Protein AF-A0A415BQE6-F1 (afdb_monomer_lite)

Radius of gyration: 11.66 Å; chains: 1; bounding box: 21×23×28 Å

Sequence (52 aa):
PADTRTLMQKGSLLALLRELRLLFPKALIVGHHDLNPVKPCPCFDAVKEYRF

Structure (mmCIF, N/CA/C/O backbone):
data_AF-A0A415BQE6-F1
#
_entry.id   AF-A0A415BQE6-F1
#
loop_
_atom_site.group_PDB
_atom_site.id
_atom_site.type_symbol
_atom_site.label_atom_id
_atom_site.label_alt_id
_atom_site.label_comp_id
_atom_site.label_asym_id
_atom_site.label_entity_id
_atom_site.label_seq_id
_atom_site.pdbx_PDB_ins_code
_atom_site.Cartn_x
_atom_site.Cartn_y
_atom_site.Cartn_z
_atom_site.occupancy
_atom_site.B_iso_or_equiv
_atom_site.auth_seq_id
_atom_site.auth_comp_id
_atom_site.auth_asym_id
_atom_site.auth_atom_id
_atom_site.pdbx_PDB_model_num
ATOM 1 N N . PRO A 1 1 ? 3.684 -4.403 -16.482 1.00 86.56 1 PRO A N 1
ATOM 2 C CA . PRO A 1 1 ? 3.615 -2.949 -16.178 1.00 86.56 1 PRO A CA 1
ATOM 3 C C . PRO A 1 1 ? 4.525 -2.643 -14.982 1.00 86.56 1 PRO A C 1
ATOM 5 O O . PRO A 1 1 ? 4.960 -3.592 -14.336 1.00 86.56 1 PRO A O 1
ATOM 8 N N . ALA A 1 2 ? 4.833 -1.370 -14.716 1.00 93.88 2 ALA A N 1
ATOM 9 C CA . ALA A 1 2 ? 5.769 -0.966 -13.665 1.00 93.88 2 ALA A CA 1
ATOM 10 C C . ALA A 1 2 ? 5.160 0.102 -12.744 1.00 93.88 2 ALA A C 1
ATOM 12 O O . ALA A 1 2 ? 4.383 0.941 -13.201 1.00 93.88 2 ALA A O 1
ATOM 13 N N . ASP A 1 3 ? 5.532 0.077 -11.464 1.00 97.19 3 ASP A N 1
ATOM 14 C CA . ASP A 1 3 ? 5.260 1.162 -10.519 1.00 97.19 3 ASP A CA 1
ATOM 15 C C . ASP A 1 3 ? 6.242 2.313 -10.755 1.00 97.19 3 ASP A C 1
ATOM 17 O O . ASP A 1 3 ? 7.417 2.221 -10.406 1.00 97.19 3 ASP A O 1
ATOM 21 N N . THR A 1 4 ? 5.758 3.397 -11.357 1.00 97.62 4 THR A N 1
ATOM 22 C CA . THR A 1 4 ? 6.551 4.601 -11.651 1.00 97.62 4 THR A CA 1
ATOM 23 C C . THR A 1 4 ? 6.229 5.758 -10.706 1.00 97.62 4 THR A C 1
ATOM 25 O O . THR A 1 4 ? 6.506 6.912 -11.036 1.00 97.62 4 THR A O 1
ATOM 28 N N . ARG A 1 5 ? 5.602 5.488 -9.550 1.00 97.94 5 ARG A N 1
ATOM 29 C CA . ARG A 1 5 ? 5.265 6.542 -8.587 1.00 97.94 5 ARG A CA 1
ATOM 30 C C . ARG A 1 5 ? 6.532 7.199 -8.045 1.00 97.94 5 ARG A C 1
ATOM 32 O O . ARG A 1 5 ? 7.458 6.520 -7.598 1.00 97.94 5 ARG A O 1
ATOM 39 N N . THR A 1 6 ? 6.539 8.527 -8.024 1.00 98.62 6 THR A N 1
ATOM 40 C CA . THR A 1 6 ? 7.603 9.319 -7.402 1.00 98.62 6 THR A CA 1
ATOM 41 C C . THR A 1 6 ? 7.595 9.151 -5.882 1.00 98.62 6 THR A C 1
ATOM 43 O O . THR A 1 6 ? 6.593 8.747 -5.285 1.00 98.62 6 THR A O 1
ATOM 46 N N . LEU A 1 7 ? 8.697 9.524 -5.225 1.00 98.56 7 LEU A N 1
ATOM 47 C CA . LEU A 1 7 ? 8.775 9.515 -3.762 1.00 98.56 7 LEU A CA 1
ATOM 48 C C . LEU A 1 7 ? 7.668 10.369 -3.123 1.00 98.56 7 LEU A C 1
ATOM 50 O O . LEU A 1 7 ? 7.068 9.957 -2.134 1.00 98.56 7 LEU A O 1
ATOM 54 N N . MET A 1 8 ? 7.358 11.524 -3.721 1.00 98.69 8 MET A N 1
ATOM 55 C CA . MET A 1 8 ? 6.292 12.404 -3.235 1.00 98.69 8 MET A CA 1
ATOM 56 C C . MET A 1 8 ? 4.915 11.751 -3.369 1.00 98.69 8 MET A C 1
ATOM 58 O O . MET A 1 8 ? 4.136 11.792 -2.425 1.00 98.69 8 MET A O 1
ATOM 62 N N . GLN A 1 9 ? 4.639 11.063 -4.483 1.00 98.81 9 GLN A N 1
ATOM 63 C CA . GLN A 1 9 ? 3.381 10.328 -4.658 1.00 98.81 9 GLN A CA 1
ATOM 64 C C . GLN A 1 9 ? 3.223 9.201 -3.628 1.00 98.81 9 GLN A C 1
ATOM 66 O O . GLN A 1 9 ? 2.142 9.040 -3.061 1.00 98.81 9 GLN A O 1
ATOM 71 N N . LYS A 1 10 ? 4.294 8.445 -3.347 1.00 98.56 10 LYS A N 1
ATOM 72 C CA . LYS A 1 10 ? 4.279 7.404 -2.305 1.00 98.56 10 LYS A CA 1
ATOM 73 C C . LYS A 1 10 ? 4.061 8.004 -0.915 1.00 98.56 10 LYS A C 1
ATOM 75 O O . LYS A 1 10 ? 3.258 7.481 -0.147 1.00 98.56 10 LYS A O 1
ATOM 80 N N . GLY A 1 11 ? 4.718 9.129 -0.623 1.00 98.62 11 GLY A N 1
ATOM 81 C CA . GLY A 1 11 ? 4.546 9.871 0.626 1.00 98.62 11 GLY A CA 1
ATOM 82 C C . GLY A 1 11 ? 3.109 10.355 0.836 1.00 98.62 11 GLY A C 1
ATOM 83 O O . GLY A 1 11 ? 2.524 10.083 1.884 1.00 98.62 11 GLY A O 1
ATOM 84 N N . SER A 1 12 ? 2.513 11.002 -0.171 1.00 98.69 12 SER A N 1
ATOM 85 C CA . SER A 1 12 ? 1.122 11.469 -0.109 1.00 98.69 12 SER A CA 1
ATOM 86 C C . SER A 1 12 ? 0.134 10.318 0.076 1.00 98.69 12 SER A C 1
ATOM 88 O O . SER A 1 12 ? -0.791 10.432 0.878 1.00 98.69 12 SER A O 1
ATOM 90 N N . LEU A 1 13 ? 0.342 9.190 -0.614 1.00 98.44 13 LEU A N 1
ATOM 91 C CA . LEU A 1 13 ? -0.529 8.025 -0.469 1.00 98.44 13 LEU A CA 1
ATOM 92 C C . LEU A 1 13 ? -0.423 7.403 0.931 1.00 98.44 13 LEU A C 1
ATOM 94 O O . LEU A 1 13 ? -1.446 7.093 1.534 1.00 98.44 13 LEU A O 1
ATOM 98 N N . LEU A 1 14 ? 0.789 7.271 1.480 1.00 98.44 14 LEU A N 1
ATOM 99 C CA . LEU A 1 14 ? 0.986 6.758 2.838 1.00 98.44 14 LEU A CA 1
ATOM 100 C C . LEU A 1 14 ? 0.320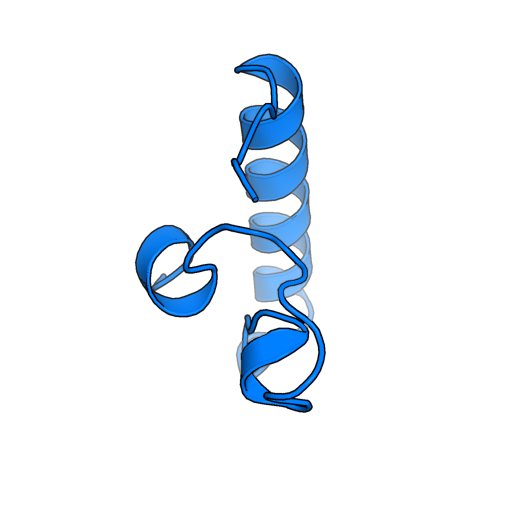 7.650 3.897 1.00 98.44 14 LEU A C 1
ATOM 102 O O . LEU A 1 14 ? -0.274 7.127 4.840 1.00 98.44 14 LEU A O 1
ATOM 106 N N . ALA A 1 15 ? 0.406 8.976 3.751 1.00 98.50 15 ALA A N 1
ATOM 107 C CA . ALA A 1 15 ? -0.250 9.918 4.658 1.00 98.50 15 ALA A CA 1
ATOM 108 C C . ALA A 1 15 ? -1.776 9.734 4.643 1.00 98.50 15 ALA A C 1
ATOM 110 O O . ALA A 1 15 ? -2.374 9.495 5.691 1.00 98.50 15 ALA A O 1
ATOM 111 N N . LEU A 1 16 ? -2.375 9.714 3.448 1.00 98.56 16 LEU A N 1
ATOM 112 C CA . LEU A 1 16 ? -3.812 9.498 3.281 1.00 98.56 16 LEU A CA 1
ATOM 113 C C . LEU A 1 16 ? -4.270 8.157 3.873 1.00 98.56 16 LEU A C 1
ATOM 115 O O . LEU A 1 16 ? -5.269 8.094 4.585 1.00 98.56 16 LEU A O 1
ATOM 119 N N . LEU A 1 17 ? -3.541 7.068 3.612 1.00 98.31 17 LEU A N 1
ATOM 120 C CA . LEU A 1 17 ? -3.908 5.746 4.126 1.00 98.31 17 LEU A CA 1
ATO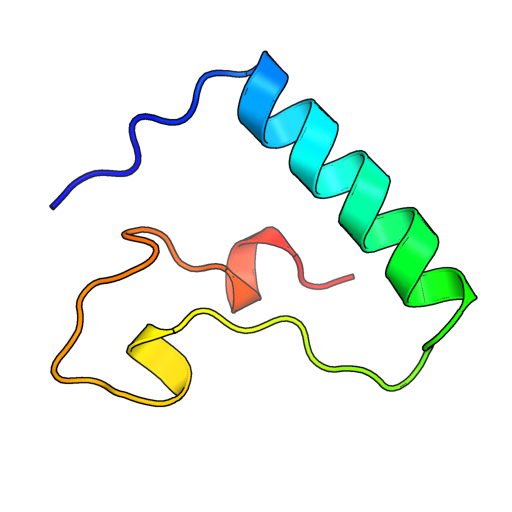M 121 C C . LEU A 1 17 ? -3.844 5.674 5.659 1.00 98.31 17 LEU A C 1
ATOM 123 O O . LEU A 1 17 ? -4.663 4.986 6.269 1.00 98.31 17 LEU A O 1
ATOM 127 N N . ARG A 1 18 ? -2.915 6.398 6.296 1.00 97.25 18 ARG A N 1
ATOM 128 C CA . ARG A 1 18 ? -2.856 6.504 7.763 1.00 97.25 18 ARG A CA 1
ATOM 129 C C . ARG A 1 18 ? -4.063 7.245 8.325 1.00 97.25 18 ARG A C 1
ATOM 131 O O . ARG A 1 18 ? -4.651 6.773 9.293 1.00 97.25 18 ARG A O 1
ATOM 138 N N . GLU A 1 19 ? -4.466 8.349 7.703 1.00 98.31 19 GLU A N 1
ATOM 139 C CA . GLU A 1 19 ? -5.677 9.083 8.092 1.00 98.31 19 GLU A CA 1
ATOM 140 C C . GLU A 1 19 ? -6.928 8.205 7.952 1.00 98.31 19 GLU A C 1
ATOM 142 O O . GLU A 1 19 ? -7.720 8.084 8.886 1.00 98.31 19 GLU A O 1
ATOM 147 N N . LEU A 1 20 ? -7.065 7.498 6.826 1.00 98.25 20 LEU A N 1
ATOM 148 C CA . LEU A 1 20 ? -8.183 6.582 6.599 1.00 98.25 20 LEU A CA 1
ATOM 149 C C . LEU A 1 20 ? -8.198 5.417 7.593 1.00 98.25 20 LEU A C 1
ATOM 151 O O . LEU A 1 20 ? -9.276 4.995 8.005 1.00 98.25 20 LEU A O 1
ATOM 155 N N . ARG A 1 21 ? -7.038 4.915 8.032 1.00 96.50 21 ARG A N 1
ATOM 156 C CA . ARG A 1 21 ? -6.966 3.864 9.058 1.00 96.50 21 ARG A CA 1
ATOM 157 C C . ARG A 1 21 ? -7.501 4.338 10.409 1.00 96.50 21 ARG A C 1
ATOM 159 O O . ARG A 1 21 ? -8.122 3.540 11.107 1.00 96.50 21 ARG A O 1
ATOM 166 N N . LEU A 1 22 ? -7.295 5.606 10.772 1.00 96.75 22 LEU A N 1
ATOM 167 C CA . LEU A 1 22 ? -7.860 6.172 12.003 1.00 96.75 22 LEU A CA 1
ATOM 168 C C . LEU A 1 22 ? -9.391 6.207 11.944 1.00 96.75 22 LEU A C 1
ATOM 170 O O . LEU A 1 22 ? -10.052 5.878 12.926 1.00 96.75 22 LEU A O 1
ATOM 174 N N . LEU A 1 23 ? -9.948 6.559 10.782 1.00 98.19 23 LEU A N 1
ATOM 175 C CA . LEU A 1 23 ? -11.396 6.624 10.567 1.00 98.19 23 LEU A CA 1
ATOM 176 C C . LEU A 1 23 ? -12.031 5.234 10.405 1.00 98.19 23 LEU A C 1
ATOM 178 O O . LEU A 1 23 ? -13.156 5.007 10.849 1.00 98.19 23 LEU A O 1
ATOM 182 N N . PHE A 1 24 ? -11.307 4.287 9.804 1.00 97.62 24 PHE A N 1
ATOM 183 C CA . PHE A 1 24 ? -11.790 2.945 9.483 1.00 97.62 24 PHE A CA 1
ATOM 184 C C . PHE A 1 24 ? -10.788 1.864 9.926 1.00 97.62 24 PHE A C 1
ATOM 186 O O . PHE A 1 24 ? -10.156 1.215 9.085 1.00 97.62 24 PHE A O 1
ATOM 193 N N . PRO A 1 25 ? -10.661 1.585 11.238 1.00 96.12 25 PRO A N 1
ATOM 194 C CA . PRO A 1 25 ? -9.607 0.706 11.761 1.00 96.12 25 PRO A CA 1
ATOM 195 C C . PRO A 1 25 ? -9.614 -0.706 11.166 1.00 96.12 25 PRO A C 1
ATOM 197 O O . PRO A 1 25 ? -8.565 -1.326 11.007 1.00 96.12 25 PRO A O 1
ATOM 200 N N . LYS A 1 26 ? -10.800 -1.201 10.796 1.00 95.56 26 LYS A N 1
ATOM 201 C CA . LYS A 1 26 ? -11.016 -2.552 10.258 1.00 95.56 26 LYS A CA 1
ATOM 202 C C . LYS A 1 26 ? -10.978 -2.634 8.727 1.00 95.56 26 LYS A C 1
ATOM 204 O O . LYS A 1 26 ? -11.150 -3.725 8.192 1.00 95.56 26 LYS A O 1
ATOM 209 N N . ALA A 1 27 ? -10.797 -1.516 8.020 1.00 95.94 27 ALA A N 1
ATOM 210 C CA . ALA A 1 27 ? -10.744 -1.529 6.561 1.00 95.94 27 ALA A CA 1
ATOM 211 C C . ALA A 1 27 ? -9.517 -2.303 6.055 1.00 95.94 27 ALA A C 1
ATOM 213 O O . ALA A 1 27 ? -8.448 -2.294 6.672 1.00 95.94 27 ALA A O 1
ATOM 214 N N . LEU A 1 28 ? -9.672 -2.972 4.915 1.00 95.94 28 LEU A N 1
ATOM 215 C CA . LEU A 1 28 ? -8.577 -3.643 4.223 1.00 95.94 28 LEU A CA 1
ATOM 216 C C . LEU A 1 28 ? -7.995 -2.697 3.172 1.00 95.94 28 LEU A C 1
ATOM 218 O O . LEU A 1 28 ? -8.744 -2.063 2.431 1.00 95.94 28 LEU A O 1
ATOM 222 N N . ILE A 1 29 ? -6.667 -2.626 3.095 1.00 97.56 29 ILE A N 1
ATOM 223 C CA . ILE A 1 29 ? -5.961 -1.933 2.014 1.00 97.56 29 ILE A CA 1
ATOM 224 C C . ILE A 1 29 ? -5.533 -3.001 1.010 1.00 97.56 29 ILE A C 1
ATOM 226 O O . ILE A 1 29 ? -4.752 -3.888 1.348 1.00 97.56 29 ILE A O 1
ATOM 230 N N . VAL A 1 30 ? -6.079 -2.927 -0.201 1.00 97.69 30 VAL A N 1
ATOM 231 C CA . VAL A 1 30 ? -5.857 -3.892 -1.288 1.00 97.69 30 VAL A CA 1
ATOM 232 C C . VAL A 1 30 ? -5.631 -3.159 -2.608 1.00 97.69 30 VAL A C 1
ATOM 234 O O . VAL A 1 30 ? -6.048 -2.010 -2.779 1.00 97.69 30 VAL A O 1
ATOM 237 N N . GLY A 1 31 ? -4.962 -3.815 -3.549 1.00 97.12 31 GLY A N 1
ATOM 238 C CA . GLY A 1 31 ? -4.859 -3.376 -4.932 1.00 97.12 31 GLY A CA 1
ATOM 239 C C . GLY A 1 31 ? -6.107 -3.744 -5.738 1.00 97.12 31 GLY A C 1
ATOM 240 O O . GLY A 1 31 ? -6.879 -4.629 -5.379 1.00 97.12 31 GLY A O 1
ATOM 241 N N . HIS A 1 32 ? -6.306 -3.090 -6.886 1.00 97.50 32 HIS A N 1
ATOM 242 C CA . HIS A 1 32 ? -7.398 -3.448 -7.800 1.00 97.50 32 HIS A CA 1
ATOM 243 C C . HIS A 1 32 ? -7.232 -4.886 -8.324 1.00 97.50 32 HIS A C 1
ATOM 245 O O . HIS A 1 32 ? -8.220 -5.603 -8.438 1.00 97.50 32 HIS A O 1
ATOM 251 N N . HIS A 1 33 ? -6.002 -5.334 -8.593 1.00 96.31 33 HIS A N 1
ATOM 252 C CA . HIS A 1 33 ? -5.729 -6.692 -9.069 1.00 96.31 33 HIS A CA 1
ATOM 253 C C . HIS A 1 33 ? -6.081 -7.781 -8.052 1.00 96.31 33 HIS A C 1
ATOM 255 O O . HIS A 1 33 ? -6.426 -8.885 -8.462 1.00 96.31 33 HIS A O 1
ATOM 261 N N . ASP A 1 34 ? -6.067 -7.469 -6.752 1.00 96.44 34 ASP A N 1
ATOM 262 C CA . ASP A 1 34 ? -6.481 -8.407 -5.701 1.00 96.44 34 ASP A CA 1
ATOM 263 C C . ASP A 1 34 ? -7.987 -8.708 -5.774 1.00 96.44 34 ASP A C 1
ATOM 265 O O . ASP A 1 34 ? -8.440 -9.772 -5.360 1.00 96.44 34 ASP A O 1
ATOM 269 N N . LEU A 1 35 ? -8.769 -7.772 -6.325 1.00 97.31 35 LEU A N 1
ATOM 270 C CA .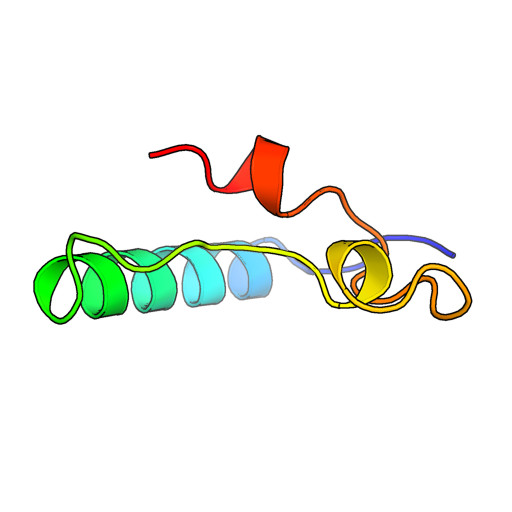 LEU A 1 35 ? -10.218 -7.893 -6.507 1.00 97.31 35 LEU A CA 1
ATOM 271 C C . LEU A 1 35 ? -10.607 -8.256 -7.950 1.00 97.31 35 LEU A C 1
ATOM 273 O O . LEU A 1 35 ? -11.682 -8.801 -8.189 1.00 97.31 35 LEU A O 1
ATOM 277 N N . ASN A 1 36 ? -9.752 -7.938 -8.925 1.00 97.06 36 ASN A N 1
ATOM 278 C CA . ASN A 1 36 ? -9.936 -8.248 -10.340 1.00 97.06 36 ASN A CA 1
ATOM 279 C C . ASN A 1 36 ? -8.591 -8.633 -10.988 1.00 97.06 36 ASN A C 1
ATOM 281 O O . ASN A 1 36 ? -7.907 -7.757 -11.530 1.00 97.06 36 ASN A O 1
ATOM 285 N N . PRO A 1 37 ? -8.243 -9.934 -11.009 1.00 92.81 37 PRO A N 1
ATOM 286 C CA . PRO A 1 37 ? -6.938 -10.419 -11.472 1.00 92.81 37 PRO A CA 1
ATOM 287 C C . PRO A 1 37 ? -6.600 -10.106 -12.937 1.00 92.81 37 PRO A C 1
ATOM 289 O O . PRO A 1 37 ? -5.438 -10.154 -13.328 1.00 92.81 37 PRO A O 1
ATOM 292 N N . VAL A 1 38 ? -7.597 -9.777 -13.765 1.00 95.44 38 VAL A N 1
ATOM 293 C CA . VAL A 1 38 ? -7.388 -9.430 -15.183 1.00 95.44 38 VAL A CA 1
ATOM 294 C C . VAL A 1 38 ? -6.772 -8.034 -15.331 1.00 95.44 38 VAL A C 1
ATOM 296 O O . VAL A 1 38 ? -6.141 -7.725 -16.343 1.00 95.44 38 VAL A O 1
ATOM 299 N N . LYS A 1 39 ? -6.932 -7.165 -14.327 1.00 93.38 39 LYS A N 1
ATOM 300 C CA . LYS A 1 39 ? -6.348 -5.823 -14.333 1.00 93.38 39 LYS A CA 1
ATOM 301 C C . LYS A 1 39 ? -5.019 -5.844 -13.591 1.00 93.38 39 LYS A C 1
ATOM 303 O O . LYS A 1 39 ? -5.004 -6.202 -12.426 1.00 93.38 39 LYS A O 1
ATOM 308 N N . PRO A 1 40 ? -3.922 -5.344 -14.179 1.00 94.31 40 PRO A N 1
ATOM 309 C CA . PRO A 1 40 ? -2.642 -5.294 -13.479 1.00 94.31 40 PRO A CA 1
ATOM 310 C C . PRO A 1 40 ? -2.524 -4.114 -12.499 1.00 94.31 40 PRO A C 1
ATOM 312 O O . PRO A 1 40 ? -1.533 -4.001 -11.7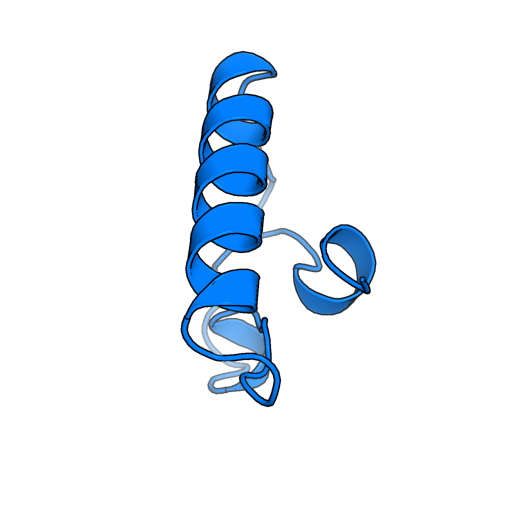82 1.00 94.31 40 PRO A O 1
ATOM 315 N N . CYS A 1 41 ? -3.508 -3.208 -12.476 1.00 96.19 41 CYS A N 1
ATOM 316 C CA . CYS A 1 41 ? -3.565 -2.072 -11.555 1.00 96.19 41 CYS A CA 1
ATOM 317 C C . CYS A 1 41 ? -3.536 -2.554 -10.086 1.00 96.19 41 CYS A C 1
ATOM 319 O O . CYS A 1 41 ? -4.232 -3.510 -9.763 1.00 96.19 41 CYS A O 1
ATOM 321 N N . PRO A 1 42 ? -2.775 -1.928 -9.170 1.00 97.00 42 PRO A N 1
ATOM 322 C CA . PRO A 1 42 ? -2.061 -0.664 -9.331 1.00 97.00 42 PRO A CA 1
ATOM 323 C C . PRO A 1 42 ? -0.596 -0.824 -9.764 1.00 97.00 42 PRO A C 1
ATOM 325 O O . PRO A 1 42 ? 0.185 0.108 -9.619 1.00 97.00 42 PRO A O 1
ATOM 328 N N . CYS A 1 43 ? -0.225 -1.973 -10.334 1.00 96.38 43 CYS A N 1
ATOM 329 C CA . CYS A 1 43 ? 1.121 -2.275 -10.832 1.00 96.38 43 CYS A CA 1
ATOM 330 C C . CYS A 1 43 ? 2.205 -2.391 -9.736 1.00 96.38 43 CYS A C 1
ATOM 332 O O . CYS A 1 43 ? 3.391 -2.389 -10.059 1.00 96.38 43 CYS A O 1
ATOM 334 N N . PHE A 1 44 ? 1.801 -2.535 -8.468 1.00 97.00 44 PHE A N 1
ATOM 335 C CA . PHE A 1 44 ? 2.624 -2.907 -7.309 1.00 97.00 44 PHE A CA 1
ATOM 336 C C . PHE A 1 44 ? 1.778 -3.683 -6.293 1.00 97.00 44 PHE A C 1
ATOM 338 O O . PHE A 1 44 ? 0.552 -3.597 -6.322 1.00 97.00 44 PHE A O 1
ATOM 345 N N . ASP A 1 45 ? 2.432 -4.399 -5.381 1.00 96.88 45 ASP A N 1
ATOM 346 C CA . ASP A 1 45 ? 1.789 -5.155 -4.301 1.00 96.88 45 ASP A CA 1
ATOM 347 C C . ASP A 1 45 ? 1.379 -4.220 -3.147 1.00 96.88 45 ASP A C 1
ATOM 349 O O . ASP A 1 45 ? 2.179 -3.890 -2.266 1.00 96.88 45 ASP A O 1
ATOM 353 N N . ALA A 1 46 ? 0.127 -3.753 -3.181 1.00 97.62 46 ALA A N 1
ATOM 354 C CA . ALA A 1 46 ? -0.405 -2.816 -2.192 1.00 97.62 46 ALA A CA 1
ATOM 355 C C . ALA A 1 46 ? -0.594 -3.455 -0.810 1.00 97.62 46 ALA A C 1
ATOM 357 O O . ALA A 1 46 ? -0.369 -2.789 0.203 1.00 97.62 46 ALA A O 1
ATOM 358 N N . VAL A 1 47 ? -0.966 -4.739 -0.762 1.00 97.31 47 VAL A N 1
ATOM 359 C CA . VAL A 1 47 ? -1.160 -5.475 0.495 1.00 97.31 47 VAL A CA 1
ATOM 360 C C . VAL A 1 47 ? 0.163 -5.591 1.242 1.00 97.31 47 VAL A C 1
ATOM 362 O O . VAL A 1 47 ? 0.200 -5.379 2.452 1.00 97.31 47 VAL A O 1
ATOM 365 N N . LYS A 1 48 ? 1.259 -5.892 0.539 1.00 97.19 48 LYS A N 1
ATO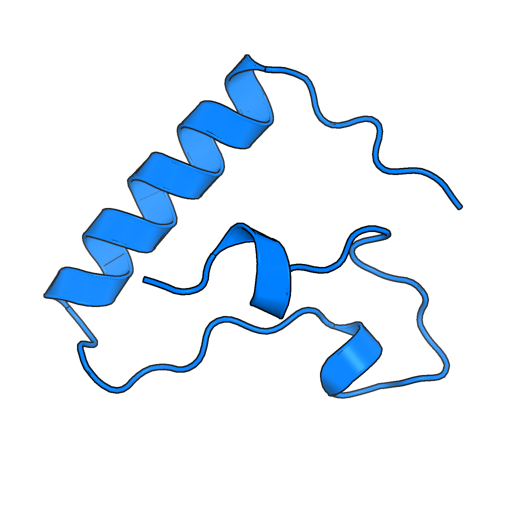M 366 C CA . LYS A 1 48 ? 2.597 -5.949 1.133 1.00 97.19 48 LYS A CA 1
ATOM 367 C C . LYS A 1 48 ? 3.110 -4.570 1.539 1.00 97.19 48 LYS A C 1
ATOM 369 O O . LYS A 1 48 ? 3.705 -4.455 2.607 1.00 97.19 48 LYS A O 1
ATOM 374 N N . GLU A 1 49 ? 2.904 -3.543 0.713 1.00 97.69 49 GLU A N 1
ATOM 375 C CA . GLU A 1 49 ? 3.423 -2.192 0.976 1.00 97.69 49 GLU A CA 1
ATOM 376 C C . GLU A 1 49 ? 2.735 -1.519 2.178 1.00 97.69 49 GLU A C 1
ATOM 378 O O . GLU A 1 4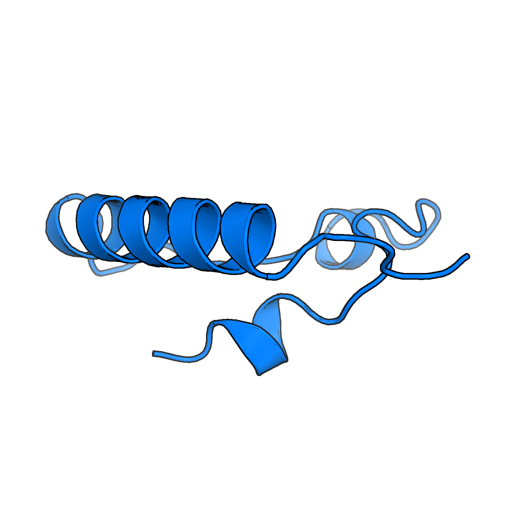9 ? 3.397 -0.833 2.956 1.00 97.69 49 GLU A O 1
ATOM 383 N N . TYR A 1 50 ? 1.430 -1.739 2.367 1.00 96.88 50 TYR A N 1
ATOM 384 C CA . TYR A 1 50 ? 0.624 -1.048 3.384 1.00 96.88 50 TYR A CA 1
ATOM 385 C C . TYR A 1 50 ? 0.097 -1.966 4.487 1.00 96.88 50 TYR A C 1
ATOM 387 O O . TYR A 1 50 ? -0.957 -1.711 5.073 1.00 96.88 50 TYR A O 1
ATOM 395 N N . ARG A 1 51 ? 0.836 -3.033 4.805 1.00 89.38 51 ARG A N 1
ATOM 396 C CA . ARG A 1 51 ? 0.523 -3.921 5.928 1.00 89.38 51 ARG A CA 1
ATOM 397 C C . ARG A 1 51 ? 0.899 -3.267 7.261 1.00 89.38 51 ARG A C 1
ATOM 399 O O . ARG A 1 51 ? 1.929 -3.591 7.848 1.00 89.38 51 ARG A O 1
ATOM 406 N N . PHE A 1 52 ? 0.054 -2.350 7.718 1.00 86.19 52 PHE A N 1
ATOM 407 C CA . PHE A 1 52 ? 0.070 -1.772 9.062 1.00 86.19 52 PHE A CA 1
ATOM 408 C C . PHE A 1 52 ? -1.325 -1.805 9.691 1.00 86.19 52 PHE A C 1
ATOM 410 O O . PHE A 1 52 ? -2.336 -1.797 8.938 1.00 86.19 52 PHE A O 1
#

Foldseek 3Di:
DADPDDPVRVVVVLVVVVVVCVVPVPDQFAFPCVVPVVDCPPRDGRNVVPVD

pLDDT: mean 96.56, std 2.67, range [86.19, 98.81]

InterPro domains:
  IPR036505 N-acetylmuramoyl-L-alanine amidase/PGRP domain superfamily [G3DSA:3.40.80.10] (1-51)
  IPR036505 N-acetylmuramoyl-L-alanine amidase/PGRP domain superfamily [SSF55846] (3-49)

Secondary structure (DSSP, 8-state):
------HHHHHHHHHHHHHHHHH-TT-----HHHH-TT--TTSS-HHHHT--

Organism: Phocaeicola vulgatus (NCBI:txid821)